Protein AF-A0A956VWY8-F1 (afdb_monomer_lite)

Sequence (125 aa):
AGSIFASAEPFAEGLVHTGTKLGIDEFVLVQWLAPFASEAPEFLVAGILAYRGRATVAMGALLSSKVNQWTLLIGGLPIAYAVSGGHVEGLPLDLRQKEELFLTAAQSYFALAVVMSLSLSGREA

Radius of gyration: 17.46 Å; chains: 1; bounding box: 42×37×44 Å

Foldseek 3Di:
DVVCVVVVVVVLCVQQVVCVVVVHDSCCSVVPVVCCVVCVVLVVVLVVCVVVVNNVVSVVSVVVVVVCCVPVVVVVVQVVVCVVVVHNDGDDDDPVRVVVVVVVVVVVVLVCVQCVVVDHDPVND

pLDDT: mean 94.34, std 3.83, range [68.69, 98.25]

Secondary structure (DSSP, 8-state):
-HHHHHHHHHHHHHHHHHHHHTT--HHHIIIIIHHHHHHHHHHHHHHHHHHTT-HHHHHHHHHHHHHHIIIIIHHHHHHHHHHHHTS-------HHHHHHHHHHHHHHHHHHHHHTTS---TTT-

Structure (mmCIF, N/CA/C/O backbone):
data_AF-A0A956VWY8-F1
#
_entry.id   AF-A0A956VWY8-F1
#
loop_
_atom_site.group_PDB
_atom_site.id
_atom_site.type_symbol
_atom_site.label_atom_id
_atom_site.label_alt_id
_atom_site.label_comp_id
_atom_site.label_asym_id
_atom_site.label_entity_id
_atom_site.label_seq_id
_atom_site.pdbx_PDB_ins_code
_atom_site.Cartn_x
_atom_site.Cartn_y
_atom_site.Cartn_z
_atom_site.occupancy
_atom_site.B_iso_or_equiv
_atom_site.auth_seq_id
_atom_site.auth_comp_id
_atom_site.auth_asym_id
_atom_site.auth_atom_id
_atom_site.pdbx_PDB_model_num
ATOM 1 N N . ALA A 1 1 ? 17.153 3.556 8.020 1.00 68.69 1 ALA A N 1
ATOM 2 C CA . ALA A 1 1 ? 17.241 4.047 6.628 1.00 68.69 1 ALA A CA 1
ATOM 3 C C . ALA A 1 1 ? 18.267 3.256 5.817 1.00 68.69 1 ALA A C 1
ATOM 5 O O . ALA A 1 1 ? 17.859 2.601 4.871 1.00 68.69 1 ALA A O 1
ATOM 6 N N . GLY A 1 2 ? 19.551 3.227 6.209 1.00 85.62 2 GLY A N 1
ATOM 7 C CA . GLY A 1 2 ? 20.596 2.514 5.451 1.00 85.62 2 GLY A CA 1
ATOM 8 C C . GLY A 1 2 ? 20.336 1.018 5.229 1.00 85.62 2 GLY A C 1
ATOM 9 O O . GLY A 1 2 ? 20.539 0.531 4.126 1.00 85.62 2 GLY A O 1
ATOM 10 N N . SER A 1 3 ? 19.797 0.308 6.226 1.00 91.50 3 SER A N 1
ATOM 11 C CA . SER A 1 3 ? 19.415 -1.104 6.070 1.00 91.50 3 SER A CA 1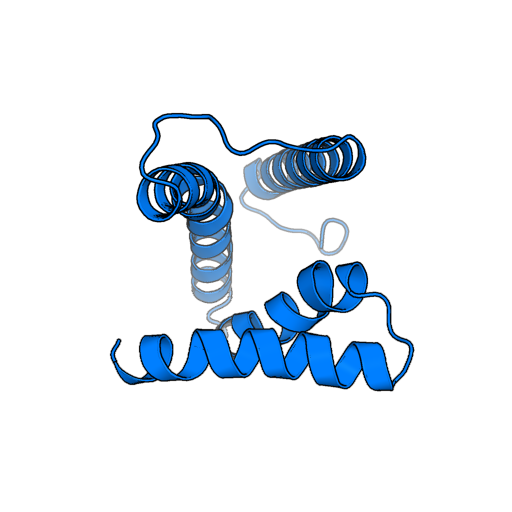
ATOM 12 C C . SER A 1 3 ? 18.290 -1.317 5.052 1.00 91.50 3 SER A C 1
ATOM 14 O O . SER A 1 3 ? 18.355 -2.261 4.276 1.00 91.50 3 SER A O 1
ATOM 16 N N . ILE A 1 4 ? 17.287 -0.432 5.018 1.00 92.62 4 ILE A N 1
ATOM 17 C CA . ILE A 1 4 ? 16.175 -0.511 4.058 1.00 92.62 4 ILE A CA 1
ATOM 18 C C . ILE A 1 4 ? 16.701 -0.249 2.649 1.00 92.62 4 ILE A C 1
ATOM 20 O O . ILE A 1 4 ? 16.459 -1.050 1.757 1.00 92.62 4 ILE A O 1
ATOM 24 N N . PHE A 1 5 ? 17.477 0.823 2.469 1.00 92.50 5 PHE A N 1
ATOM 25 C CA . PHE A 1 5 ? 18.052 1.180 1.173 1.00 92.50 5 PHE A CA 1
ATOM 26 C C . PHE A 1 5 ? 18.930 0.057 0.603 1.00 92.50 5 PHE A C 1
ATOM 28 O O . PHE A 1 5 ? 18.782 -0.303 -0.556 1.00 92.50 5 PHE A O 1
ATOM 35 N N . ALA A 1 6 ? 19.774 -0.558 1.437 1.00 96.00 6 ALA A N 1
ATOM 36 C CA . ALA A 1 6 ? 20.635 -1.664 1.022 1.00 96.00 6 ALA A CA 1
ATOM 37 C C . ALA A 1 6 ? 19.886 -2.983 0.754 1.00 96.00 6 ALA A C 1
ATOM 39 O O . ALA A 1 6 ? 20.440 -3.863 0.104 1.00 96.00 6 ALA A O 1
ATOM 40 N N . SER A 1 7 ? 18.663 -3.149 1.273 1.00 96.12 7 SER A N 1
ATOM 41 C CA . SER A 1 7 ? 17.914 -4.412 1.165 1.00 96.12 7 SER A CA 1
ATOM 42 C C . SER A 1 7 ? 16.769 -4.359 0.155 1.00 96.12 7 SER A C 1
ATOM 44 O O . SER A 1 7 ? 16.328 -5.411 -0.293 1.00 96.12 7 SER A O 1
ATOM 46 N N . ALA A 1 8 ? 16.273 -3.168 -0.198 1.00 94.44 8 ALA A N 1
ATOM 47 C CA . ALA A 1 8 ? 15.077 -3.003 -1.023 1.00 94.44 8 ALA A CA 1
ATOM 48 C C . ALA A 1 8 ? 15.242 -3.579 -2.438 1.00 94.44 8 ALA A C 1
ATOM 50 O O . ALA A 1 8 ? 14.391 -4.346 -2.882 1.00 94.44 8 ALA A O 1
ATOM 51 N N . GLU A 1 9 ? 16.343 -3.253 -3.116 1.00 95.06 9 GLU A N 1
ATOM 52 C CA . GLU A 1 9 ? 16.648 -3.763 -4.460 1.00 95.06 9 GLU A CA 1
ATOM 53 C C . GLU A 1 9 ? 16.921 -5.280 -4.449 1.00 95.06 9 GLU A C 1
ATOM 55 O O . GLU A 1 9 ? 16.191 -5.995 -5.138 1.00 95.06 9 GLU A O 1
ATOM 60 N N . PRO A 1 10 ? 17.813 -5.829 -3.589 1.00 97.06 10 PRO A N 1
ATOM 61 C CA . PRO A 1 10 ? 17.998 -7.281 -3.491 1.00 97.06 10 PRO A CA 1
ATOM 62 C C . PRO A 1 10 ? 16.719 -8.056 -3.158 1.00 97.06 10 PRO A C 1
ATOM 64 O O . PRO A 1 10 ? 16.530 -9.178 -3.628 1.00 97.06 10 PRO A O 1
ATOM 67 N N . PHE A 1 11 ? 15.835 -7.477 -2.339 1.00 96.50 11 PHE A N 1
ATOM 68 C CA . PHE A 1 11 ? 14.538 -8.070 -2.034 1.00 96.50 11 PHE A CA 1
ATOM 69 C C . PHE A 1 11 ? 13.627 -8.101 -3.266 1.00 96.50 11 PHE A C 1
ATOM 71 O O . PHE A 1 11 ? 13.085 -9.159 -3.582 1.00 96.50 11 PHE A O 1
ATOM 78 N N . ALA A 1 12 ? 13.471 -6.973 -3.965 1.00 95.25 12 ALA A N 1
ATOM 79 C CA . ALA A 1 12 ? 12.602 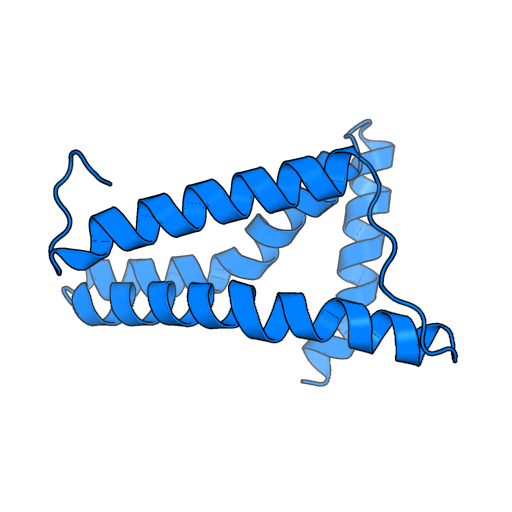-6.871 -5.134 1.00 95.25 12 ALA A CA 1
ATOM 80 C C . ALA A 1 12 ? 13.074 -7.787 -6.276 1.00 95.25 12 ALA A C 1
ATOM 82 O O . ALA A 1 12 ? 12.289 -8.583 -6.795 1.00 95.25 12 ALA A O 1
ATOM 83 N N . GLU A 1 13 ? 14.365 -7.746 -6.611 1.00 96.44 13 GLU A N 1
ATOM 84 C CA . GLU A 1 13 ? 14.946 -8.611 -7.641 1.00 96.44 13 GLU A CA 1
ATOM 85 C C . GLU A 1 13 ? 14.880 -10.088 -7.244 1.00 96.44 13 GLU A C 1
ATOM 87 O O . GLU A 1 13 ? 14.504 -10.942 -8.049 1.00 96.44 13 GLU A O 1
ATOM 92 N N . GLY A 1 14 ? 15.197 -10.403 -5.984 1.00 97.06 14 GLY A N 1
ATOM 93 C CA . GLY A 1 14 ? 15.134 -11.764 -5.460 1.00 97.06 14 GLY A CA 1
ATOM 94 C C . GLY A 1 14 ? 13.722 -12.349 -5.506 1.00 97.06 14 GLY A C 1
ATOM 95 O O . GLY A 1 14 ? 13.561 -13.525 -5.845 1.00 97.06 14 GLY A O 1
ATOM 96 N N . LEU A 1 15 ? 12.704 -11.534 -5.214 1.00 96.81 15 LEU A N 1
ATOM 97 C CA . LEU A 1 15 ? 11.295 -11.914 -5.280 1.00 96.81 15 LEU A CA 1
ATOM 98 C C . LEU A 1 15 ? 10.885 -12.287 -6.709 1.00 96.81 15 LEU A C 1
ATOM 100 O O . LEU A 1 15 ? 10.366 -13.384 -6.927 1.00 96.81 15 LEU A O 1
ATOM 104 N N . VAL A 1 16 ? 11.158 -11.406 -7.678 1.00 96.94 16 VAL A N 1
ATOM 105 C CA . VAL A 1 16 ? 10.816 -11.624 -9.092 1.00 96.94 16 VAL A CA 1
ATOM 106 C C . VAL A 1 16 ? 11.596 -12.809 -9.662 1.00 96.94 16 VAL A C 1
ATOM 108 O O . VAL A 1 16 ? 11.003 -13.719 -10.241 1.00 96.94 16 VAL A O 1
ATOM 111 N N . HIS A 1 17 ? 12.910 -12.876 -9.437 1.00 97.19 17 HIS A N 1
ATOM 112 C CA . HIS A 1 17 ? 13.759 -13.971 -9.925 1.00 97.19 17 HIS A CA 1
ATOM 113 C C . HIS A 1 17 ? 13.348 -15.334 -9.368 1.00 97.19 17 HIS A C 1
ATOM 115 O O . HIS A 1 17 ? 13.328 -16.336 -10.083 1.00 97.19 17 HIS A O 1
ATOM 121 N N . THR A 1 18 ? 13.012 -15.396 -8.079 1.00 96.88 18 THR A N 1
ATOM 122 C CA . THR A 1 18 ? 12.582 -16.652 -7.456 1.00 96.88 18 THR A CA 1
ATOM 123 C C . THR A 1 18 ? 11.199 -17.058 -7.947 1.00 96.88 18 THR A C 1
ATOM 125 O O . THR A 1 18 ? 11.003 -18.212 -8.323 1.00 96.88 18 THR A O 1
ATOM 128 N N . GLY A 1 19 ? 10.238 -16.132 -7.978 1.00 95.81 19 GLY A N 1
ATOM 129 C CA . GLY A 1 19 ? 8.873 -16.457 -8.385 1.00 95.81 19 GLY A CA 1
ATOM 130 C C . GLY A 1 19 ? 8.763 -16.837 -9.863 1.00 95.81 19 GLY A C 1
ATOM 131 O O . GLY A 1 19 ? 8.102 -17.823 -10.181 1.00 95.81 19 GLY A O 1
ATOM 132 N N . THR A 1 20 ? 9.494 -16.161 -10.752 1.00 95.25 20 THR A N 1
ATOM 133 C CA . THR A 1 20 ? 9.542 -16.517 -12.183 1.00 95.25 20 THR A CA 1
ATOM 134 C C . THR A 1 20 ? 10.154 -17.901 -12.419 1.00 95.25 20 THR A C 1
ATOM 136 O O . THR A 1 20 ? 9.629 -18.670 -13.223 1.00 95.25 20 THR A O 1
ATOM 139 N N . LYS A 1 21 ? 11.190 -18.299 -11.660 1.00 97.00 21 LYS A N 1
ATOM 140 C CA . LYS A 1 21 ? 11.722 -19.681 -11.678 1.00 97.00 21 LYS A CA 1
ATOM 141 C C . LYS A 1 21 ? 10.707 -20.732 -11.236 1.00 97.00 21 LYS A C 1
ATOM 143 O O . LYS A 1 21 ? 10.788 -21.876 -11.677 1.00 97.00 21 LYS A O 1
ATOM 148 N N . LEU A 1 22 ? 9.776 -20.356 -10.363 1.00 96.75 22 LEU A N 1
ATOM 149 C CA . LEU A 1 22 ? 8.676 -21.208 -9.910 1.00 96.75 22 LEU A CA 1
ATOM 150 C C . LEU A 1 22 ? 7.460 -21.158 -10.853 1.00 96.75 22 LEU A C 1
ATOM 152 O O . LEU A 1 22 ? 6.459 -21.814 -10.577 1.00 96.75 22 LEU A O 1
ATOM 156 N N . GLY A 1 23 ? 7.537 -20.408 -11.958 1.00 96.44 23 GLY A N 1
ATOM 157 C CA . GLY A 1 23 ? 6.442 -20.247 -12.916 1.00 96.44 23 GLY A CA 1
ATOM 158 C C . GLY A 1 23 ? 5.307 -19.346 -12.420 1.00 96.44 23 GLY A C 1
ATOM 159 O O . GLY A 1 23 ? 4.192 -19.448 -12.926 1.00 96.44 23 GLY A O 1
ATOM 160 N N . ILE A 1 24 ? 5.565 -18.493 -11.424 1.00 96.88 24 ILE A N 1
ATOM 161 C CA . ILE A 1 24 ? 4.597 -17.524 -10.903 1.00 96.88 24 ILE A CA 1
ATOM 162 C C . ILE A 1 24 ? 4.681 -16.246 -11.735 1.00 96.88 24 ILE A C 1
ATOM 164 O O . ILE A 1 24 ? 5.768 -15.738 -12.010 1.00 96.88 24 ILE A O 1
ATOM 168 N N . ASP A 1 25 ? 3.516 -15.731 -12.108 1.00 96.38 25 ASP A N 1
ATOM 169 C CA . ASP A 1 25 ? 3.373 -14.476 -12.834 1.00 96.38 25 ASP A CA 1
ATOM 170 C C . ASP A 1 25 ? 3.958 -13.289 -12.047 1.00 96.38 25 ASP A C 1
ATOM 172 O O . ASP A 1 25 ? 3.699 -13.119 -10.852 1.00 96.38 25 ASP A O 1
ATOM 176 N N . GLU A 1 26 ? 4.745 -12.452 -12.725 1.00 94.94 26 GLU A N 1
ATOM 177 C CA . GLU A 1 26 ? 5.440 -11.321 -12.103 1.00 94.94 26 GLU A CA 1
ATOM 178 C C . GLU A 1 26 ? 4.466 -10.304 -11.514 1.00 94.94 26 GLU A C 1
ATOM 180 O O . GLU A 1 26 ? 4.705 -9.773 -10.430 1.00 94.94 26 GLU A O 1
ATOM 185 N N . PHE A 1 27 ? 3.323 -10.086 -12.166 1.00 93.94 27 PHE A N 1
ATOM 186 C CA . PHE A 1 27 ? 2.314 -9.185 -11.633 1.00 93.94 27 PHE A CA 1
ATOM 187 C C . PHE A 1 27 ? 1.749 -9.709 -10.309 1.00 93.94 27 PHE A C 1
ATOM 189 O O . PHE A 1 27 ? 1.550 -8.923 -9.389 1.00 93.94 27 PHE A O 1
ATOM 196 N N . VAL A 1 28 ? 1.563 -11.024 -10.144 1.00 95.62 28 VAL A N 1
ATOM 197 C CA . VAL A 1 28 ? 1.171 -11.597 -8.842 1.00 95.62 28 VAL A CA 1
ATOM 198 C C . VAL A 1 28 ? 2.232 -11.332 -7.770 1.00 95.62 28 VAL A C 1
ATOM 200 O O . VAL A 1 28 ? 1.902 -10.956 -6.643 1.00 95.62 28 VAL A O 1
ATOM 203 N N . LEU A 1 29 ? 3.510 -11.488 -8.116 1.00 97.00 29 LEU A N 1
ATOM 204 C CA . LEU A 1 29 ? 4.617 -11.253 -7.187 1.00 97.00 29 LEU A CA 1
ATOM 205 C C . LEU A 1 29 ? 4.685 -9.784 -6.754 1.00 97.00 29 LEU A C 1
ATOM 207 O O . LEU A 1 29 ? 4.742 -9.500 -5.559 1.00 97.00 29 LEU A O 1
ATOM 211 N N . VAL A 1 30 ? 4.650 -8.862 -7.715 1.00 95.31 30 VAL A N 1
ATOM 212 C CA . VAL A 1 30 ? 4.814 -7.423 -7.474 1.00 95.31 30 VAL A CA 1
ATOM 213 C C . VAL A 1 30 ? 3.566 -6.811 -6.842 1.00 95.31 30 VAL A C 1
ATOM 215 O O . VAL A 1 30 ? 3.694 -6.021 -5.911 1.00 95.31 30 VAL A O 1
ATOM 218 N N . GLN A 1 31 ? 2.365 -7.174 -7.301 1.00 95.75 31 GLN A N 1
ATOM 219 C CA . GLN A 1 31 ? 1.123 -6.569 -6.811 1.00 95.75 31 GLN A CA 1
ATOM 220 C C . GLN A 1 31 ? 0.648 -7.159 -5.482 1.00 95.75 31 GLN A C 1
ATOM 222 O O . GLN A 1 31 ? 0.041 -6.444 -4.690 1.00 95.75 31 GLN A O 1
ATOM 227 N N . TRP A 1 32 ? 0.898 -8.443 -5.220 1.00 96.00 32 TRP A N 1
ATOM 228 C CA . TRP A 1 32 ? 0.322 -9.113 -4.050 1.00 96.00 32 TRP A CA 1
ATOM 229 C C . TRP A 1 32 ? 1.377 -9.569 -3.052 1.00 96.00 32 TRP A C 1
ATOM 231 O O . TRP A 1 32 ? 1.274 -9.256 -1.867 1.00 96.00 32 TRP A O 1
ATOM 241 N N . LEU A 1 33 ? 2.406 -10.290 -3.504 1.00 96.38 33 LEU A N 1
ATOM 242 C CA . LEU A 1 33 ? 3.364 -10.903 -2.582 1.00 96.38 33 LEU A CA 1
ATOM 243 C C . LEU A 1 33 ? 4.324 -9.882 -1.956 1.00 96.38 33 LEU A C 1
ATOM 245 O O . LEU A 1 33 ? 4.582 -9.948 -0.754 1.00 96.38 33 LEU A O 1
ATOM 249 N N . ALA A 1 34 ? 4.830 -8.932 -2.745 1.00 96.44 34 ALA A N 1
ATOM 250 C CA . ALA A 1 34 ? 5.695 -7.865 -2.247 1.00 96.44 34 ALA A CA 1
ATOM 251 C C . ALA A 1 34 ? 4.990 -7.011 -1.174 1.00 96.44 34 ALA A C 1
ATOM 253 O O . ALA A 1 34 ? 5.537 -6.922 -0.072 1.00 96.44 34 ALA A O 1
ATOM 254 N N . PRO A 1 35 ? 3.786 -6.448 -1.426 1.00 94.94 35 PRO A N 1
ATOM 255 C CA . PRO A 1 35 ? 3.043 -5.691 -0.420 1.00 94.94 35 PRO A CA 1
ATOM 256 C C . PRO A 1 35 ? 2.684 -6.526 0.805 1.00 94.94 35 PRO A C 1
ATOM 258 O O . PRO A 1 35 ? 2.850 -6.066 1.929 1.00 94.9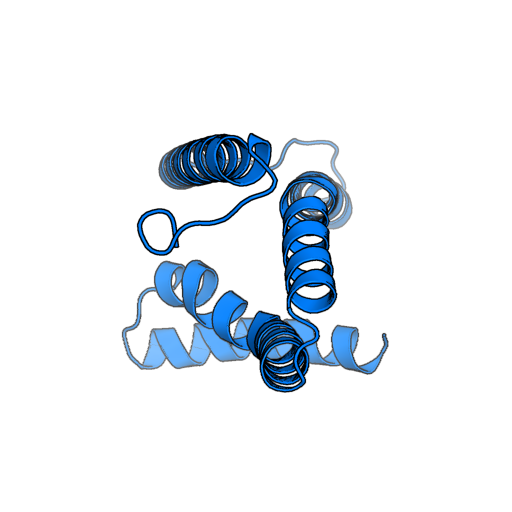4 35 PRO A O 1
ATOM 261 N N . PHE A 1 36 ? 2.287 -7.789 0.619 1.00 94.81 36 PHE A N 1
ATOM 262 C CA . PHE A 1 36 ? 2.018 -8.683 1.745 1.00 94.81 36 PHE A CA 1
ATOM 263 C C . PHE A 1 36 ? 3.231 -8.810 2.678 1.00 94.81 36 PHE A C 1
ATOM 265 O O . PHE A 1 36 ? 3.097 -8.702 3.896 1.00 94.81 36 PHE A O 1
ATOM 272 N N . ALA A 1 37 ? 4.425 -9.009 2.117 1.00 95.12 37 ALA A N 1
ATOM 273 C CA . ALA A 1 37 ? 5.646 -9.131 2.903 1.00 95.12 37 ALA A CA 1
ATOM 274 C C . ALA A 1 37 ? 6.078 -7.800 3.543 1.00 95.12 37 ALA A C 1
ATOM 276 O O . ALA A 1 37 ? 6.512 -7.792 4.697 1.00 95.12 37 ALA A O 1
ATOM 277 N N . SER A 1 38 ? 5.971 -6.682 2.818 1.00 93.81 38 SER A N 1
ATOM 278 C CA . SER A 1 38 ? 6.427 -5.372 3.297 1.00 93.81 38 SER A CA 1
ATOM 279 C C . SER A 1 38 ? 5.479 -4.735 4.319 1.00 93.81 38 SER A C 1
ATOM 281 O O . SER A 1 38 ? 5.948 -4.035 5.216 1.00 93.81 38 SER A O 1
ATOM 283 N N . GLU A 1 39 ? 4.175 -5.015 4.241 1.00 95.94 39 GLU A N 1
ATOM 284 C CA . GLU A 1 39 ? 3.151 -4.487 5.153 1.00 95.94 39 GLU A CA 1
ATOM 285 C C . GLU A 1 39 ? 2.877 -5.406 6.356 1.00 95.94 39 GLU A C 1
ATOM 287 O O . GLU A 1 39 ? 2.314 -4.966 7.361 1.00 95.94 39 GLU A O 1
ATOM 292 N N . ALA A 1 40 ? 3.311 -6.673 6.321 1.00 96.38 40 ALA A N 1
ATOM 293 C CA . ALA A 1 40 ? 3.112 -7.625 7.420 1.00 96.38 40 ALA A CA 1
ATOM 294 C C . ALA A 1 40 ? 3.538 -7.102 8.812 1.00 96.38 40 ALA A C 1
ATOM 296 O O . ALA A 1 40 ? 2.784 -7.308 9.770 1.00 96.38 40 ALA A O 1
ATOM 297 N N . PRO A 1 41 ? 4.687 -6.410 8.981 1.00 95.06 41 PRO A N 1
ATOM 298 C CA . PRO A 1 41 ? 5.061 -5.850 10.279 1.00 95.06 41 PRO A CA 1
ATOM 299 C C . PRO A 1 41 ? 4.055 -4.815 10.799 1.00 95.06 41 PRO A C 1
ATOM 301 O O . PRO A 1 41 ? 3.779 -4.778 11.999 1.00 95.06 41 PRO A O 1
ATOM 304 N N . GLU A 1 42 ? 3.483 -4.000 9.910 1.00 96.25 42 GLU A N 1
ATOM 305 C CA . GLU A 1 42 ? 2.476 -3.002 10.267 1.00 96.25 42 GLU A CA 1
ATOM 306 C C . GLU A 1 42 ? 1.182 -3.676 10.739 1.00 96.25 42 GLU A C 1
ATOM 308 O O . GLU A 1 42 ? 0.696 -3.383 11.837 1.00 96.25 42 GLU A O 1
ATOM 313 N N . PHE A 1 43 ? 0.671 -4.640 9.967 1.00 95.44 43 PHE A N 1
ATOM 314 C CA . PHE A 1 43 ? -0.525 -5.401 10.338 1.00 95.44 43 PHE A CA 1
ATOM 315 C C . PHE A 1 43 ? -0.350 -6.152 11.658 1.00 95.44 43 PHE A C 1
ATOM 317 O O . PHE A 1 43 ? -1.266 -6.177 12.484 1.00 95.44 43 PHE A O 1
ATOM 324 N N . LEU A 1 44 ? 0.831 -6.724 11.900 1.00 97.94 44 LEU A N 1
ATOM 325 C CA . LEU A 1 44 ? 1.142 -7.409 13.151 1.00 97.94 44 LEU A CA 1
ATOM 326 C C . LEU A 1 44 ? 1.075 -6.449 14.346 1.00 97.94 44 LEU A C 1
ATOM 328 O O . LEU A 1 44 ? 0.472 -6.776 15.370 1.00 97.94 44 LEU A O 1
ATOM 332 N N . VAL A 1 45 ? 1.643 -5.246 14.222 1.00 97.75 45 VAL A N 1
ATOM 333 C CA . VAL A 1 45 ? 1.589 -4.230 15.285 1.00 97.75 45 VAL A CA 1
ATOM 334 C C . VAL A 1 45 ? 0.156 -3.747 15.520 1.00 97.75 45 VAL A C 1
ATOM 336 O O . VAL A 1 45 ? -0.277 -3.674 16.674 1.00 97.75 45 VAL A O 1
ATOM 339 N N . ALA A 1 46 ? -0.605 -3.472 14.458 1.00 97.69 46 ALA A N 1
ATOM 340 C CA . ALA A 1 46 ? -2.014 -3.096 14.565 1.00 97.69 46 ALA A CA 1
ATOM 341 C C . ALA A 1 46 ? -2.843 -4.200 15.250 1.00 97.69 46 ALA A C 1
ATOM 343 O O . ALA A 1 46 ? -3.620 -3.917 16.166 1.00 97.69 46 ALA A O 1
ATOM 344 N N . GLY A 1 47 ? -2.611 -5.465 14.891 1.00 97.75 47 GLY A N 1
ATOM 345 C CA . GLY A 1 47 ? -3.245 -6.627 15.512 1.00 97.75 47 GLY A CA 1
ATOM 346 C C . GLY A 1 47 ? -2.926 -6.756 17.004 1.00 97.75 47 GLY A C 1
ATOM 347 O O . GLY A 1 47 ? -3.833 -6.949 17.814 1.00 97.75 47 GLY A O 1
ATOM 348 N N . ILE A 1 48 ? -1.663 -6.566 17.405 1.00 98.25 48 ILE A N 1
ATOM 349 C CA . ILE A 1 48 ? -1.265 -6.567 18.824 1.00 98.25 48 ILE A CA 1
ATOM 350 C C . ILE A 1 48 ? -1.966 -5.442 19.593 1.00 98.25 48 ILE A C 1
ATOM 352 O O . ILE A 1 48 ? -2.422 -5.652 20.720 1.00 98.25 48 ILE A O 1
ATOM 356 N N . LEU A 1 49 ? -2.057 -4.243 19.013 1.00 98.12 49 LEU A N 1
ATOM 357 C CA . LEU A 1 49 ? -2.749 -3.115 19.637 1.00 98.12 49 LEU A CA 1
ATOM 358 C C . LEU A 1 49 ? -4.242 -3.407 19.815 1.00 98.12 49 LEU A C 1
ATOM 360 O O . LEU A 1 49 ? -4.771 -3.196 20.909 1.00 98.12 49 LEU A O 1
ATOM 364 N N . ALA A 1 50 ? -4.899 -3.945 18.789 1.00 97.19 50 ALA A N 1
ATOM 365 C CA . ALA A 1 50 ? -6.296 -4.358 18.864 1.00 97.19 50 ALA A CA 1
ATOM 366 C C . ALA A 1 50 ? -6.510 -5.438 19.939 1.00 97.19 50 ALA A C 1
ATOM 368 O O . ALA A 1 50 ? -7.381 -5.279 20.795 1.00 97.19 50 ALA A O 1
ATOM 369 N N . TYR A 1 51 ? -5.656 -6.467 19.974 1.00 97.94 51 TYR A N 1
ATOM 370 C CA . TYR A 1 51 ? -5.698 -7.533 20.983 1.00 97.94 51 TYR A CA 1
ATOM 371 C C . TYR A 1 51 ? -5.532 -7.002 22.416 1.00 97.94 51 TYR A C 1
ATOM 373 O O . TYR A 1 51 ? -6.142 -7.507 23.353 1.00 97.94 51 TYR A O 1
ATOM 381 N N . ARG A 1 52 ? -4.752 -5.931 22.601 1.00 97.75 52 ARG A N 1
ATOM 382 C CA . ARG A 1 52 ? -4.578 -5.242 23.893 1.00 97.75 52 ARG A CA 1
ATOM 383 C C . ARG A 1 52 ? -5.704 -4.254 24.230 1.00 97.75 52 ARG A C 1
ATOM 385 O O . ARG A 1 52 ? -5.523 -3.411 25.108 1.00 97.75 52 ARG A O 1
ATOM 392 N N . GLY A 1 53 ? -6.836 -4.309 23.529 1.00 97.38 53 GLY A N 1
ATOM 393 C CA . GLY A 1 53 ? -7.981 -3.424 23.751 1.00 97.38 53 GLY A CA 1
ATOM 394 C C . GLY A 1 53 ? -7.786 -1.998 23.227 1.00 97.38 53 GLY A C 1
ATOM 395 O O . GLY A 1 53 ? -8.552 -1.106 23.580 1.00 97.38 53 GLY A O 1
ATOM 396 N N . ARG A 1 54 ? -6.774 -1.750 22.384 1.00 97.44 54 ARG A N 1
ATOM 397 C CA . ARG A 1 54 ? -6.474 -0.430 21.793 1.00 97.44 54 ARG A CA 1
ATOM 398 C C . ARG A 1 54 ? -6.920 -0.345 20.332 1.00 97.44 54 ARG A C 1
ATOM 400 O O . ARG A 1 54 ? -6.185 0.159 19.483 1.00 97.44 54 ARG A O 1
ATOM 407 N N . ALA A 1 55 ? -8.128 -0.827 20.041 1.00 94.06 55 ALA A N 1
ATOM 408 C CA . ALA A 1 55 ? -8.665 -0.914 18.681 1.00 94.06 55 ALA A CA 1
ATOM 409 C C . ALA A 1 55 ? -8.709 0.445 17.957 1.00 94.06 55 ALA A C 1
ATOM 411 O O . A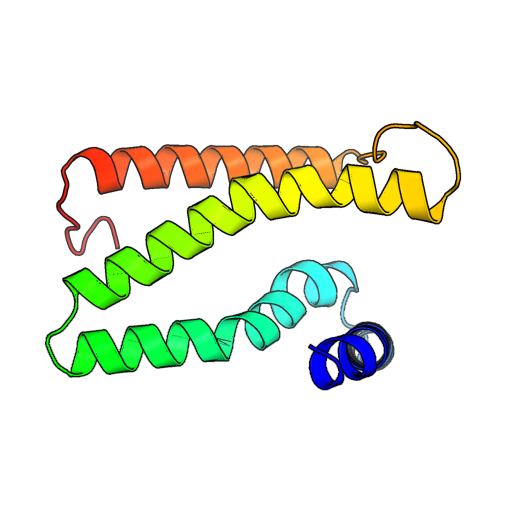LA A 1 55 ? -8.327 0.521 16.795 1.00 94.06 55 ALA A O 1
ATOM 412 N N . THR A 1 56 ? -9.075 1.535 18.641 1.00 93.69 56 THR A N 1
ATOM 413 C CA . THR A 1 56 ? -9.095 2.884 18.043 1.00 93.69 56 THR A CA 1
ATOM 414 C C . THR A 1 56 ? -7.708 3.344 17.590 1.00 93.69 56 THR A C 1
ATOM 416 O O . THR A 1 56 ? -7.575 3.955 16.536 1.00 93.69 56 THR A O 1
ATOM 419 N N . VAL A 1 57 ? -6.660 3.018 18.356 1.00 96.56 57 VAL A N 1
ATOM 420 C CA . VAL A 1 57 ? -5.272 3.360 18.001 1.00 96.56 57 VAL A CA 1
ATOM 421 C C . VAL A 1 57 ? -4.799 2.513 16.821 1.00 96.56 57 VAL A C 1
ATOM 423 O O . VAL A 1 57 ? -4.199 3.047 15.895 1.00 96.56 57 VAL A O 1
ATOM 426 N N . ALA A 1 58 ? -5.103 1.211 16.836 1.00 96.56 58 ALA A N 1
ATOM 427 C CA . ALA A 1 58 ? -4.799 0.311 15.725 1.00 96.56 58 ALA A CA 1
ATOM 428 C C . ALA A 1 58 ? -5.467 0.779 14.422 1.00 96.56 58 ALA A C 1
ATOM 430 O O . ALA A 1 58 ? -4.805 0.898 13.396 1.00 96.56 58 ALA A O 1
ATOM 431 N N . MET A 1 59 ? -6.758 1.116 14.485 1.00 94.25 59 MET A N 1
ATOM 432 C CA . MET A 1 59 ? -7.514 1.619 13.340 1.00 94.25 59 MET A CA 1
ATOM 433 C C . MET A 1 59 ? -6.965 2.960 12.843 1.00 94.25 59 MET A C 1
ATOM 435 O O . MET A 1 59 ? -6.775 3.137 11.646 1.00 94.25 59 MET A O 1
ATOM 439 N N . GLY A 1 60 ? -6.645 3.886 13.753 1.00 94.62 60 GLY A N 1
ATOM 440 C CA . GLY A 1 60 ? -6.027 5.162 13.394 1.00 94.62 60 GLY A CA 1
ATOM 441 C C . GLY A 1 60 ? -4.692 4.993 12.662 1.00 94.62 60 GLY A C 1
ATOM 442 O O . GLY A 1 60 ? -4.445 5.700 11.687 1.00 94.62 60 GLY A O 1
ATOM 443 N N . ALA A 1 61 ? -3.863 4.030 13.079 1.00 95.94 61 ALA A N 1
ATOM 444 C CA . ALA A 1 61 ? -2.607 3.715 12.399 1.00 95.94 61 ALA A CA 1
ATOM 445 C C . ALA A 1 61 ? -2.844 3.199 10.969 1.00 95.94 61 ALA A C 1
ATOM 447 O O . ALA A 1 61 ? -2.286 3.761 10.029 1.00 95.94 61 ALA A O 1
ATOM 448 N N . LEU A 1 62 ? -3.735 2.214 10.794 1.00 95.31 62 LEU A N 1
ATOM 449 C CA . LEU A 1 62 ? -4.044 1.638 9.478 1.00 95.31 62 LEU A CA 1
ATOM 450 C C . LEU A 1 62 ? -4.664 2.666 8.518 1.00 95.31 62 LEU A C 1
ATOM 452 O O . LEU A 1 62 ? -4.260 2.761 7.359 1.00 95.31 62 LEU A O 1
ATOM 456 N N . LEU A 1 63 ? -5.609 3.484 8.999 1.00 94.88 63 LEU A N 1
ATOM 457 C CA . LEU A 1 63 ? -6.202 4.561 8.201 1.00 94.88 63 LEU A CA 1
ATOM 458 C C . LEU A 1 63 ? -5.146 5.592 7.788 1.00 94.88 63 LEU A C 1
ATOM 460 O O . LEU A 1 63 ? -5.101 6.003 6.628 1.00 94.88 63 LEU A O 1
ATOM 464 N N . SER A 1 64 ? -4.269 5.985 8.716 1.00 95.31 64 SER A N 1
ATOM 465 C CA . SER A 1 64 ? -3.187 6.924 8.420 1.00 95.31 64 SER A CA 1
ATOM 466 C C . SER A 1 64 ? -2.196 6.359 7.401 1.00 95.31 64 SER A C 1
ATOM 468 O O . SER A 1 64 ? -1.729 7.105 6.539 1.00 95.31 64 SER A O 1
ATOM 470 N N . SER A 1 65 ? -1.880 5.065 7.475 1.00 95.50 65 SER A N 1
ATOM 471 C CA . SER A 1 65 ? -1.016 4.396 6.501 1.00 95.50 65 SER A CA 1
ATOM 472 C C . SER A 1 65 ? -1.651 4.369 5.117 1.00 95.50 65 SER A C 1
ATOM 474 O O . SER A 1 65 ? -1.015 4.779 4.144 1.00 95.50 65 SER A O 1
ATOM 476 N N . LYS A 1 66 ? -2.951 4.051 5.020 1.00 94.25 66 LYS A N 1
ATOM 477 C CA . LYS A 1 66 ? -3.670 4.094 3.741 1.00 94.25 66 LYS A CA 1
ATOM 478 C C . LYS A 1 66 ? -3.667 5.491 3.117 1.00 94.25 66 LYS A C 1
ATOM 480 O O . LYS A 1 66 ? -3.459 5.613 1.910 1.00 94.25 66 LYS A O 1
ATOM 485 N N . VAL A 1 67 ? -3.848 6.546 3.920 1.00 95.50 67 VAL A N 1
ATOM 486 C CA . VAL A 1 67 ? -3.741 7.938 3.446 1.00 95.50 67 VAL A CA 1
ATOM 487 C C . VAL A 1 67 ? -2.340 8.216 2.907 1.00 95.50 67 VAL A C 1
ATOM 489 O O . VAL A 1 67 ? -2.212 8.752 1.807 1.00 95.50 67 VAL A O 1
ATOM 492 N N . ASN A 1 68 ? -1.289 7.821 3.629 1.00 95.19 68 ASN A N 1
ATOM 493 C CA . ASN A 1 68 ? 0.092 7.999 3.183 1.00 95.19 68 ASN A CA 1
ATOM 494 C C . ASN A 1 68 ? 0.379 7.256 1.864 1.00 95.19 68 ASN A C 1
ATOM 496 O O . ASN A 1 68 ? 0.974 7.826 0.953 1.00 95.19 68 ASN A O 1
ATOM 500 N N . GLN A 1 69 ? -0.090 6.016 1.720 1.00 95.12 69 GLN A N 1
ATOM 501 C CA . GLN A 1 69 ? 0.065 5.245 0.485 1.00 95.12 69 GLN A CA 1
ATOM 502 C C . GLN A 1 69 ? -0.707 5.870 -0.691 1.00 95.12 69 GLN A C 1
ATOM 504 O O . GLN A 1 69 ? -0.171 6.014 -1.785 1.00 95.12 69 GLN A O 1
ATOM 509 N N . TRP A 1 70 ? -1.954 6.301 -0.488 1.00 95.56 70 TRP A N 1
ATOM 510 C CA . TRP A 1 70 ? -2.763 6.862 -1.579 1.00 95.56 70 TRP A CA 1
ATOM 511 C C . TRP A 1 70 ? -2.341 8.282 -1.992 1.00 95.56 70 TRP A C 1
ATOM 513 O O . TRP A 1 70 ? -2.728 8.764 -3.053 1.00 95.56 70 TRP A O 1
ATOM 523 N N . THR A 1 71 ? -1.541 8.963 -1.170 1.00 94.06 71 THR A N 1
ATOM 524 C CA . THR A 1 71 ? -1.074 10.328 -1.446 1.00 94.06 71 THR A CA 1
ATOM 525 C C . THR A 1 71 ? 0.416 10.360 -1.761 1.00 94.06 71 THR A C 1
ATOM 527 O O . THR A 1 71 ? 0.800 10.557 -2.912 1.00 94.06 71 THR A O 1
ATOM 530 N N . LEU A 1 72 ? 1.265 10.141 -0.758 1.00 94.50 72 LEU A N 1
ATOM 531 C CA . LEU A 1 72 ? 2.710 10.293 -0.874 1.00 94.50 72 LEU A CA 1
ATOM 532 C C . LEU A 1 72 ? 3.330 9.245 -1.797 1.00 94.50 72 LEU A C 1
ATOM 534 O O . LEU A 1 72 ? 4.181 9.593 -2.610 1.00 94.50 72 LEU A O 1
ATOM 538 N N . LEU A 1 73 ? 2.909 7.981 -1.701 1.00 91.69 73 LEU A N 1
ATOM 539 C CA . LEU A 1 73 ? 3.464 6.920 -2.548 1.00 91.69 73 LEU A CA 1
ATOM 540 C C . LEU A 1 73 ? 3.035 7.118 -4.009 1.00 91.69 73 LEU A C 1
ATOM 542 O O . LEU A 1 73 ? 3.895 7.152 -4.887 1.00 91.69 73 LEU A O 1
ATOM 546 N N . ILE A 1 74 ? 1.743 7.343 -4.272 1.00 92.19 74 ILE A N 1
ATOM 547 C CA . ILE A 1 74 ? 1.248 7.586 -5.639 1.00 92.19 74 ILE A CA 1
ATOM 548 C C . ILE A 1 74 ? 1.863 8.846 -6.253 1.00 92.19 74 ILE A C 1
ATOM 550 O O . ILE A 1 74 ? 2.271 8.817 -7.410 1.00 92.19 74 ILE A O 1
ATOM 554 N N . GLY A 1 75 ? 1.980 9.937 -5.492 1.00 91.12 75 GLY A N 1
ATOM 555 C CA . GLY A 1 75 ? 2.630 11.162 -5.963 1.00 91.12 75 GLY A CA 1
ATOM 556 C C . GLY A 1 75 ? 4.149 11.025 -6.119 1.00 91.12 75 GLY A C 1
ATOM 557 O O . GLY A 1 75 ? 4.740 11.663 -6.988 1.00 91.12 75 GLY A O 1
ATOM 558 N N . GLY A 1 76 ? 4.784 10.178 -5.308 1.00 94.75 76 GLY A N 1
ATOM 559 C CA . GLY A 1 76 ? 6.224 9.941 -5.328 1.00 94.75 76 GLY A CA 1
ATOM 560 C C . GLY A 1 76 ? 6.693 9.110 -6.521 1.00 94.75 76 GLY A C 1
ATOM 561 O O . GLY A 1 76 ? 7.787 9.355 -7.023 1.00 94.75 76 GLY A O 1
ATOM 562 N N . LEU A 1 77 ? 5.879 8.171 -7.015 1.00 93.88 77 LEU A N 1
ATOM 563 C CA . LEU A 1 77 ? 6.251 7.287 -8.128 1.00 93.88 77 LEU A CA 1
ATOM 564 C C . LEU A 1 77 ? 6.589 8.049 -9.429 1.00 93.88 77 LEU A C 1
ATOM 566 O O . LEU A 1 77 ? 7.681 7.829 -9.958 1.00 93.88 77 LEU A O 1
ATOM 570 N N . PRO A 1 78 ? 5.755 8.984 -9.934 1.00 94.00 78 PRO A N 1
ATOM 571 C CA . PRO A 1 78 ? 6.111 9.796 -11.099 1.00 94.00 78 PRO A CA 1
ATOM 572 C C . PRO A 1 78 ? 7.358 10.658 -10.884 1.00 94.00 78 PRO A C 1
ATOM 574 O O . PRO A 1 78 ? 8.135 10.854 -11.814 1.00 94.00 78 PRO A O 1
ATOM 577 N N . ILE A 1 79 ? 7.579 11.151 -9.660 1.00 94.56 79 ILE A N 1
ATOM 578 C CA . ILE A 1 79 ? 8.771 11.941 -9.323 1.00 94.56 79 ILE A CA 1
ATOM 579 C C . ILE A 1 79 ? 10.020 11.059 -9.393 1.00 94.56 79 ILE A C 1
ATOM 581 O O . ILE A 1 79 ? 11.002 11.437 -10.027 1.00 94.56 79 ILE A O 1
ATOM 585 N N . ALA A 1 80 ? 9.982 9.874 -8.781 1.00 93.88 80 ALA A N 1
ATOM 586 C CA . ALA A 1 80 ? 11.083 8.918 -8.823 1.00 93.88 80 ALA A CA 1
ATOM 587 C C . ALA A 1 80 ? 11.403 8.487 -10.263 1.00 93.88 80 ALA A C 1
ATOM 589 O O . ALA A 1 80 ? 12.575 8.428 -10.625 1.00 93.88 80 ALA A O 1
ATOM 590 N N . TYR A 1 81 ? 10.374 8.265 -11.088 1.00 94.88 81 TYR A N 1
ATOM 591 C CA . TYR A 1 81 ? 10.512 7.958 -12.513 1.00 94.88 81 TYR A CA 1
ATOM 592 C C . TYR A 1 81 ? 11.182 9.093 -13.304 1.00 94.88 81 TYR A C 1
ATOM 594 O O . TYR A 1 81 ? 12.123 8.858 -14.059 1.00 94.88 81 TYR A O 1
ATOM 602 N N . ALA A 1 82 ? 10.743 10.338 -13.101 1.00 95.50 82 ALA A N 1
ATOM 603 C CA . ALA A 1 82 ? 11.332 11.496 -13.768 1.00 95.50 82 ALA A CA 1
ATOM 604 C C . ALA A 1 82 ? 12.805 11.705 -13.372 1.00 95.50 82 ALA A C 1
ATOM 606 O O . ALA A 1 82 ? 13.659 11.964 -14.222 1.00 95.50 82 ALA A O 1
ATOM 607 N N . VAL A 1 83 ? 13.116 11.548 -12.080 1.00 95.31 83 VAL A N 1
ATOM 608 C CA . VAL A 1 83 ? 14.479 11.685 -11.550 1.00 95.31 83 VAL A CA 1
ATOM 609 C C . VAL A 1 83 ? 15.396 10.573 -12.062 1.00 95.31 83 VAL A C 1
ATOM 611 O O . VAL A 1 83 ? 16.525 10.869 -12.445 1.00 95.31 83 VAL A O 1
ATOM 614 N N . SER A 1 84 ? 14.936 9.318 -12.101 1.00 94.12 84 SER A N 1
ATOM 615 C CA . SER A 1 84 ? 15.753 8.198 -12.587 1.00 94.12 84 SER A CA 1
ATOM 616 C C . SER A 1 84 ? 15.971 8.235 -14.103 1.00 94.12 84 SER A C 1
ATOM 618 O O . SER A 1 84 ? 17.046 7.859 -14.566 1.00 94.12 84 SER A O 1
ATOM 620 N N . GLY A 1 85 ? 14.988 8.723 -14.868 1.00 92.00 85 GLY A N 1
ATOM 621 C CA . GLY A 1 85 ? 15.074 8.869 -16.324 1.00 92.00 85 GLY A CA 1
ATOM 622 C C . GLY A 1 85 ? 15.783 10.140 -16.807 1.00 92.00 85 GLY A C 1
ATOM 623 O O . GLY A 1 85 ? 16.143 10.227 -17.978 1.00 92.00 85 GLY A O 1
ATOM 624 N N . GLY A 1 86 ? 15.994 11.136 -15.938 1.00 93.75 86 GLY A N 1
ATOM 625 C CA . GLY A 1 86 ? 16.614 12.415 -16.309 1.00 93.75 86 GLY A CA 1
ATOM 626 C C . GLY A 1 86 ? 15.738 13.315 -17.194 1.00 93.75 86 GLY A C 1
ATOM 627 O O . GLY A 1 86 ? 16.249 14.232 -17.837 1.00 93.75 86 GLY A O 1
ATOM 628 N N . HIS A 1 87 ? 14.426 13.071 -17.232 1.00 91.69 87 HIS A N 1
ATOM 629 C CA . HIS A 1 87 ? 13.446 13.798 -18.046 1.00 91.69 87 HIS A CA 1
ATOM 630 C C . HIS A 1 87 ? 12.163 14.083 -17.255 1.00 91.69 87 HIS A C 1
ATOM 632 O O . HIS A 1 87 ? 11.818 13.354 -16.326 1.00 91.69 87 HIS A O 1
ATOM 638 N N . VAL A 1 88 ? 11.421 15.123 -17.641 1.00 89.50 88 VAL A N 1
ATOM 639 C CA . VAL A 1 88 ? 10.140 15.487 -17.010 1.00 89.50 88 VAL A CA 1
ATOM 640 C C . VAL A 1 88 ? 8.990 14.933 -17.848 1.00 89.50 88 VAL A C 1
ATOM 642 O O . VAL A 1 88 ? 8.235 15.674 -18.473 1.00 89.50 88 VAL A O 1
ATOM 645 N N . GLU A 1 89 ? 8.890 13.608 -17.889 1.00 88.62 89 GLU A N 1
ATOM 646 C CA . GLU A 1 89 ? 7.763 12.898 -18.494 1.00 88.62 89 GLU A CA 1
ATOM 647 C C . GLU A 1 89 ? 6.911 12.235 -17.410 1.00 88.62 89 GLU A C 1
ATOM 649 O O . GLU A 1 89 ? 7.400 11.858 -16.342 1.00 88.62 89 GLU A O 1
ATOM 654 N N . GLY A 1 90 ? 5.605 12.133 -17.665 1.00 87.12 90 GLY A N 1
ATOM 655 C CA . GLY A 1 90 ? 4.693 11.435 -16.764 1.00 87.12 90 GLY A CA 1
ATOM 656 C C . GLY A 1 90 ? 4.957 9.931 -16.775 1.00 87.12 90 GLY A C 1
ATOM 657 O O . GLY A 1 90 ? 5.320 9.379 -17.810 1.00 87.12 90 GLY A O 1
ATOM 658 N N . LEU A 1 91 ? 4.727 9.266 -15.640 1.00 92.50 91 LEU A N 1
ATOM 659 C CA . LEU A 1 91 ? 4.808 7.808 -15.547 1.00 92.50 91 LEU A CA 1
ATOM 660 C C . LEU A 1 91 ? 3.802 7.179 -16.532 1.00 92.50 91 LEU A C 1
ATOM 662 O O . LEU A 1 91 ? 2.592 7.368 -16.348 1.00 92.50 91 LEU A O 1
ATOM 666 N N . PRO A 1 92 ? 4.255 6.462 -17.577 1.00 94.00 92 PRO A N 1
ATOM 667 C CA . PRO A 1 92 ? 3.343 5.840 -18.521 1.00 94.00 92 PRO A CA 1
ATOM 668 C C . PRO A 1 92 ? 2.566 4.725 -17.820 1.00 94.00 92 PRO A C 1
ATOM 670 O O . PRO A 1 92 ? 3.150 3.890 -17.134 1.00 94.00 92 PRO A O 1
ATOM 673 N N . LEU A 1 93 ? 1.247 4.718 -18.013 1.00 94.69 93 LEU A N 1
ATOM 674 C CA . LEU A 1 93 ? 0.367 3.657 -17.533 1.00 94.69 93 LEU A CA 1
ATOM 675 C C . LEU A 1 93 ? -0.228 2.911 -18.723 1.00 94.69 93 LEU A C 1
ATOM 677 O O . LEU A 1 93 ? -0.878 3.521 -19.588 1.00 94.69 93 LEU A O 1
ATOM 681 N N . ASP A 1 94 ? -0.029 1.598 -18.749 1.00 95.31 94 ASP A N 1
ATOM 682 C CA . ASP A 1 94 ? -0.708 0.717 -19.691 1.00 95.31 94 ASP A CA 1
ATOM 683 C C . ASP A 1 94 ? -2.211 0.591 -19.361 1.00 95.31 94 ASP A C 1
ATOM 685 O O . ASP A 1 94 ? -2.735 1.216 -18.431 1.00 95.31 94 ASP A O 1
ATOM 689 N N . LEU A 1 95 ? -2.949 -0.165 -20.180 1.00 96.56 95 LEU A N 1
ATOM 690 C CA . LEU A 1 95 ? -4.390 -0.327 -19.983 1.00 96.56 95 LEU A CA 1
ATOM 691 C C . LEU A 1 95 ? -4.714 -1.021 -18.652 1.00 96.56 95 LEU A C 1
ATOM 693 O O . LEU A 1 95 ? -5.587 -0.549 -17.927 1.00 96.56 95 LEU A O 1
ATOM 697 N N . ARG A 1 96 ? -3.971 -2.075 -18.301 1.00 95.00 96 ARG A N 1
ATOM 698 C CA . ARG A 1 96 ? -4.174 -2.841 -17.067 1.00 95.00 96 ARG A CA 1
ATOM 699 C C . ARG A 1 96 ? -3.913 -1.971 -15.842 1.00 95.00 96 ARG A C 1
ATOM 701 O O . ARG A 1 96 ? -4.721 -1.934 -14.929 1.00 95.00 96 ARG A O 1
ATOM 708 N N . GLN A 1 97 ? -2.825 -1.210 -15.830 1.00 95.12 97 GLN A N 1
ATOM 709 C CA . GLN A 1 97 ? -2.471 -0.311 -14.734 1.00 95.12 97 GLN A CA 1
ATOM 710 C C . GLN A 1 97 ? -3.513 0.795 -14.535 1.00 95.12 97 GLN A C 1
ATOM 712 O O . GLN A 1 97 ? -3.803 1.170 -13.400 1.00 95.12 97 GLN A O 1
ATOM 717 N N . LYS A 1 98 ? -4.111 1.307 -15.620 1.00 96.44 98 LYS A N 1
ATOM 718 C CA . LYS A 1 98 ? -5.242 2.244 -15.521 1.00 96.44 98 LYS A CA 1
ATOM 719 C C . LYS A 1 98 ? -6.458 1.577 -14.886 1.00 96.44 98 LYS A C 1
ATOM 721 O O . LYS A 1 98 ? -7.073 2.178 -14.009 1.00 96.44 98 LYS A O 1
ATOM 726 N N . GLU A 1 99 ? -6.795 0.359 -15.302 1.00 97.62 99 GLU A N 1
ATOM 727 C CA . GLU A 1 99 ? -7.897 -0.417 -14.720 1.00 97.62 99 GLU A CA 1
ATOM 728 C C . GLU A 1 99 ? -7.670 -0.692 -13.225 1.00 97.62 99 GLU A C 1
ATOM 730 O O . GLU A 1 99 ? -8.562 -0.428 -12.420 1.00 97.62 99 GLU A O 1
ATOM 735 N N . GLU A 1 100 ? -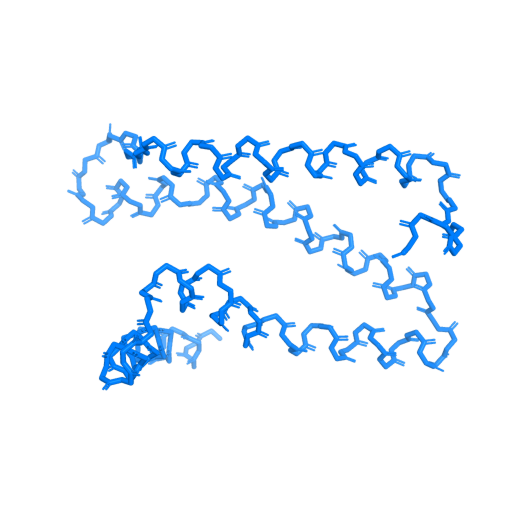6.466 -1.110 -12.829 1.00 96.50 100 GLU A N 1
ATOM 736 C CA . GLU A 1 100 ? -6.082 -1.327 -11.425 1.00 96.50 100 GLU A CA 1
ATOM 737 C C . GLU A 1 100 ? -6.140 -0.028 -10.605 1.00 96.50 100 GLU A C 1
ATOM 739 O O . GLU A 1 100 ? -6.610 -0.019 -9.462 1.00 96.50 100 GLU A O 1
ATOM 744 N N . LEU A 1 101 ? -5.730 1.105 -11.188 1.00 95.25 101 LEU A N 1
ATOM 745 C CA . LEU A 1 101 ? -5.848 2.413 -10.545 1.00 95.25 101 LEU A CA 1
ATOM 746 C C . LEU A 1 101 ? -7.318 2.782 -10.301 1.00 95.25 101 LEU A C 1
ATOM 748 O O . LEU A 1 101 ? -7.662 3.222 -9.202 1.00 95.25 101 LEU A O 1
ATOM 752 N N . PHE A 1 102 ? -8.194 2.576 -11.290 1.00 97.19 102 PHE A N 1
ATOM 753 C CA . PHE A 1 102 ? -9.632 2.810 -11.138 1.00 97.19 102 PHE A CA 1
ATOM 754 C C . PHE A 1 102 ? -10.266 1.871 -10.113 1.00 97.19 102 PHE A C 1
ATOM 756 O O . PHE A 1 102 ? -11.065 2.323 -9.292 1.00 97.19 102 PHE A O 1
ATOM 763 N N . LEU A 1 103 ? -9.888 0.591 -10.115 1.00 97.69 103 LEU A N 1
ATOM 764 C CA . LEU A 1 103 ? -10.357 -0.387 -9.138 1.00 97.69 103 LEU A CA 1
ATOM 765 C C . LEU A 1 103 ? -9.958 0.022 -7.715 1.00 97.69 103 LEU A C 1
ATOM 767 O O . LEU A 1 103 ? -10.794 0.042 -6.809 1.00 97.69 103 LEU A O 1
ATOM 771 N N . THR A 1 104 ? -8.705 0.437 -7.528 1.00 96.69 104 THR A N 1
ATOM 772 C CA . THR A 1 104 ? -8.195 0.884 -6.226 1.00 96.69 104 THR A CA 1
ATOM 773 C C . THR A 1 104 ? -8.848 2.197 -5.781 1.00 96.69 104 THR A C 1
ATOM 775 O O . THR A 1 104 ? -9.150 2.377 -4.596 1.00 96.69 104 THR A O 1
ATOM 778 N N . ALA A 1 105 ? -9.136 3.109 -6.715 1.00 96.81 105 ALA A N 1
ATOM 779 C CA . ALA A 1 105 ? -9.880 4.334 -6.433 1.00 96.81 105 ALA A CA 1
ATOM 780 C C . ALA A 1 105 ? -11.326 4.033 -6.005 1.00 96.81 105 ALA A C 1
ATOM 782 O O . ALA A 1 105 ? -11.805 4.600 -5.023 1.00 96.81 105 ALA A O 1
ATOM 783 N N . ALA A 1 106 ? -12.001 3.101 -6.685 1.00 98.00 106 ALA A N 1
ATOM 784 C CA . ALA A 1 106 ? -13.351 2.666 -6.335 1.00 98.00 106 ALA A CA 1
ATOM 785 C C . ALA A 1 106 ? -13.395 2.022 -4.940 1.00 98.00 106 ALA A C 1
ATOM 787 O O . ALA A 1 106 ? -14.247 2.380 -4.124 1.00 98.00 106 ALA A O 1
ATOM 788 N N . GLN A 1 107 ? -12.437 1.142 -4.626 1.00 97.62 107 GLN A N 1
ATOM 789 C CA . GLN A 1 107 ? -12.294 0.558 -3.290 1.00 97.62 107 GLN A CA 1
ATOM 790 C C . GLN A 1 107 ? -12.060 1.642 -2.228 1.00 97.62 107 GLN A C 1
ATOM 792 O O . GLN A 1 107 ? -12.670 1.609 -1.161 1.00 97.62 107 GLN A O 1
ATOM 797 N N . SER A 1 108 ? -11.202 2.624 -2.516 1.00 95.88 108 SER A N 1
ATOM 798 C CA . SER A 1 108 ? -10.890 3.712 -1.581 1.00 95.88 108 SER A CA 1
ATOM 799 C C . SER A 1 108 ? -12.106 4.607 -1.327 1.00 95.88 108 SER A C 1
ATOM 801 O O . SER A 1 108 ? -12.350 5.010 -0.191 1.00 95.88 108 SER A O 1
ATOM 803 N N . TYR A 1 109 ? -12.909 4.873 -2.359 1.00 95.75 109 TYR A N 1
ATOM 804 C CA . TYR A 1 109 ? -14.166 5.607 -2.226 1.00 95.75 109 TYR A CA 1
ATOM 805 C C . TYR A 1 109 ? -15.194 4.840 -1.384 1.00 95.75 109 TYR A C 1
ATOM 807 O O . TYR A 1 109 ? -15.824 5.416 -0.498 1.00 95.75 109 TYR A O 1
ATOM 815 N N . PHE A 1 110 ? -15.327 3.531 -1.607 1.00 95.31 110 PHE A N 1
ATOM 816 C CA . PHE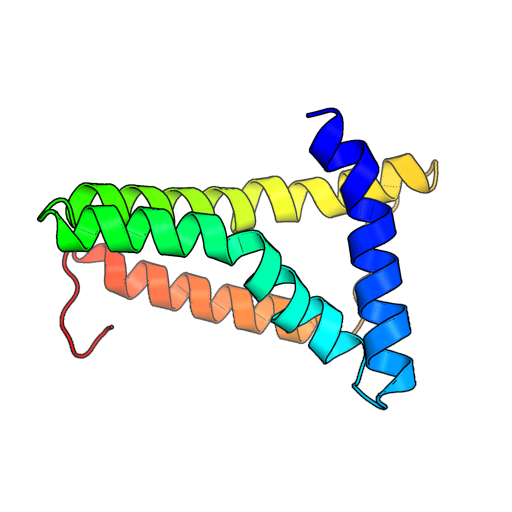 A 1 110 ? -16.188 2.685 -0.785 1.00 95.31 110 PHE A CA 1
ATOM 817 C C . PHE A 1 110 ? -15.730 2.652 0.682 1.00 95.31 110 PHE A C 1
ATOM 819 O O . PHE A 1 110 ? -16.541 2.849 1.585 1.00 95.31 110 PHE A O 1
ATOM 826 N N . ALA A 1 111 ? -14.428 2.488 0.932 1.00 93.25 111 ALA A N 1
ATOM 827 C CA . ALA A 1 111 ? -13.864 2.510 2.281 1.00 93.25 111 ALA A CA 1
ATOM 828 C C . ALA A 1 111 ? -14.111 3.851 2.990 1.00 93.25 111 ALA A C 1
ATOM 830 O O . ALA A 1 111 ? -14.453 3.870 4.173 1.00 93.25 111 ALA A O 1
ATOM 831 N N . LEU A 1 112 ? -14.004 4.973 2.267 1.00 93.94 112 LEU A N 1
ATOM 832 C CA . LEU A 1 112 ? -14.384 6.280 2.796 1.00 93.94 112 LEU A CA 1
ATOM 833 C C . LEU A 1 112 ? -15.852 6.273 3.233 1.00 93.94 112 LEU A C 1
ATOM 835 O O . LEU A 1 112 ? -16.138 6.680 4.354 1.00 93.94 112 LEU A O 1
ATOM 839 N N . ALA A 1 113 ? -16.763 5.764 2.397 1.00 93.81 113 ALA A N 1
ATOM 840 C CA . ALA A 1 113 ? -18.186 5.708 2.718 1.00 93.81 113 ALA A CA 1
ATOM 841 C C . ALA A 1 113 ? -18.500 4.905 3.988 1.00 93.81 113 ALA A C 1
ATOM 843 O O . ALA A 1 113 ? -19.323 5.346 4.789 1.00 93.81 113 ALA A O 1
ATOM 844 N N . VAL A 1 114 ? -17.801 3.790 4.209 1.00 92.56 114 VAL A N 1
ATOM 845 C CA . VAL A 1 114 ? -17.906 2.992 5.441 1.00 92.56 114 VAL A CA 1
ATOM 846 C C . VAL A 1 114 ? -17.438 3.797 6.661 1.00 92.56 114 VAL A C 1
ATOM 848 O O . VAL A 1 114 ? -18.147 3.911 7.662 1.00 92.56 114 VAL A O 1
ATOM 851 N N . VAL A 1 115 ? -16.261 4.424 6.570 1.00 91.75 115 VAL A N 1
ATOM 852 C CA . VAL A 1 115 ? -15.632 5.124 7.704 1.00 91.75 115 VAL A CA 1
ATOM 853 C C . VAL A 1 115 ? -16.284 6.483 7.998 1.00 91.75 115 VAL A C 1
ATOM 855 O O . VAL A 1 115 ? -16.165 6.981 9.118 1.00 91.75 115 VAL A O 1
ATOM 858 N N . MET A 1 116 ? -17.034 7.072 7.057 1.00 92.88 116 MET A N 1
ATOM 859 C CA . MET A 1 116 ? -17.771 8.331 7.267 1.00 92.88 116 MET A CA 1
ATOM 860 C C . MET A 1 116 ? -18.736 8.275 8.461 1.00 92.88 116 MET A C 1
ATOM 862 O O . MET A 1 116 ? -18.985 9.303 9.087 1.00 92.88 116 MET A O 1
ATOM 866 N N . SER A 1 117 ? -19.262 7.092 8.800 1.00 91.62 117 SER A N 1
ATOM 867 C CA . SER A 1 117 ? -20.141 6.908 9.963 1.00 91.62 117 SER A CA 1
ATOM 868 C C . SER A 1 117 ? -19.399 6.939 11.310 1.00 91.62 117 SER A C 1
ATOM 870 O O . SER A 1 117 ? -20.036 6.914 12.362 1.00 91.62 117 SER A O 1
ATOM 872 N N . LEU A 1 118 ? -18.057 6.972 11.289 1.00 88.31 118 LEU A N 1
ATOM 873 C CA . LEU A 1 118 ? -17.164 6.806 12.445 1.00 88.31 118 LEU A CA 1
ATOM 874 C C . LEU A 1 118 ? -17.425 5.516 13.243 1.00 88.31 118 LEU A C 1
ATOM 876 O O . LEU A 1 118 ? -17.025 5.392 14.402 1.00 88.31 118 LEU A O 1
ATOM 880 N N . SER A 1 119 ? -18.079 4.545 12.611 1.00 86.69 119 SER A N 1
ATOM 881 C CA . SER A 1 119 ? -18.371 3.226 13.145 1.00 86.69 119 SER A CA 1
ATOM 882 C C . SER A 1 119 ? -18.085 2.177 12.074 1.00 86.69 119 SER A C 1
ATOM 884 O O . SER A 1 119 ? -18.116 2.473 10.884 1.00 86.69 119 SER A O 1
ATOM 886 N N . LEU A 1 120 ? -17.757 0.962 12.498 1.00 86.25 120 LEU A N 1
ATOM 887 C CA . LEU A 1 120 ? -17.512 -0.172 11.612 1.00 86.25 120 LEU A CA 1
ATOM 888 C C . LEU A 1 120 ? -18.289 -1.356 12.170 1.00 86.25 120 LEU A C 1
ATOM 890 O O . LEU A 1 120 ? -17.999 -1.843 13.266 1.00 86.25 120 LEU A O 1
ATOM 894 N N . SER A 1 121 ? -19.313 -1.783 11.445 1.00 88.38 121 SER A N 1
ATOM 895 C CA . SER A 1 121 ? -20.085 -2.974 11.772 1.00 88.38 121 SER A CA 1
ATOM 896 C C . SER A 1 121 ? -19.431 -4.222 11.177 1.00 88.38 121 SER A C 1
ATOM 898 O O . SER A 1 121 ? -18.736 -4.163 10.166 1.00 88.38 121 SER A O 1
ATOM 900 N N . GLY A 1 122 ? -19.719 -5.394 11.747 1.00 87.06 122 GLY A N 1
ATOM 901 C CA . GLY A 1 122 ? -19.222 -6.667 11.207 1.00 87.06 122 GLY A CA 1
ATOM 902 C C . GLY A 1 122 ? -19.779 -7.053 9.829 1.00 87.06 122 GLY A C 1
ATOM 903 O O . GLY A 1 122 ? -19.429 -8.108 9.328 1.00 87.06 122 GLY A O 1
ATOM 904 N N . ARG A 1 123 ? -20.687 -6.258 9.241 1.00 88.19 123 ARG A N 1
ATOM 905 C CA . ARG A 1 123 ? -21.141 -6.431 7.848 1.00 88.19 123 ARG A CA 1
ATOM 906 C C . ARG A 1 123 ? -20.310 -5.620 6.855 1.00 88.19 123 ARG A C 1
ATOM 908 O O . ARG A 1 123 ? -20.349 -5.914 5.668 1.00 88.19 123 ARG A O 1
ATOM 915 N N . GLU A 1 124 ? -19.654 -4.569 7.336 1.00 86.56 124 GLU A N 1
ATOM 916 C CA . GLU A 1 124 ? -18.802 -3.681 6.541 1.00 86.56 124 GLU A CA 1
ATOM 917 C C . GLU A 1 124 ? -17.328 -4.105 6.590 1.00 86.56 124 GLU A C 1
ATOM 919 O O . GLU A 1 124 ? -16.571 -3.742 5.692 1.00 86.56 124 GLU A O 1
ATOM 924 N N . ALA A 1 125 ? -16.943 -4.843 7.640 1.00 80.06 125 ALA A N 1
ATOM 925 C CA . ALA A 1 125 ? -15.632 -5.467 7.822 1.00 80.06 125 ALA A CA 1
ATOM 926 C C . ALA A 1 125 ? -15.536 -6.811 7.088 1.00 80.06 125 ALA A C 1
ATOM 928 O O . ALA A 1 125 ? -14.457 -7.069 6.512 1.00 80.06 125 ALA A O 1
#